Protein AF-A0A955MDD1-F1 (afdb_monomer)

Mean predicted aligned error: 4.69 Å

Nearest PDB structures (foldseek):
  1h0m-assembly2_D  TM=7.977E-01  e=1.683E-08  Agrobacterium tumefaciens
  2q0o-assembly1_B  TM=6.537E-01  e=1.432E-09  Sinorhizobium fredii NGR234
  1l3l-assembly2_A  TM=6.921E-01  e=9.797E-09  Agrobacterium tumefaciens
  1l3l-assembly2_C  TM=6.774E-01  e=1.492E-08  Agrobacterium tumefaciens
  3qp1-assembly1_A  TM=7.883E-01  e=6.982E-07  Chromobacterium violaceum

Sequence (164 aa):
MDTIRALDIFIEKVDKANDPTEVFELLRAEIERRGFSIYTYWLMVGPEDNNPTNSFWVTSYPKEWTEHYLKEDYGPHDMVVRRSAISAVPFLWSDLKKKYVLTPTQKLVFDDARDIGIRGGATVPIRGPGMAVATFSVASHEEDDEEFAQHFKRYRHELHMLAT

Foldseek 3Di:
DPLVVVLVVLVVQCVVDPDVVSNVVSLCVVCVVLPFQWKKKWWQDDQPDPDRPPIDMDTPQDPVLVVVCVVVVCQVLAPLNVCLVPDQAKDWVVVVVVVDDHDPSNVVNQVVCLVSQQQIKMWHWDDDHHRITMIMMTGGSDNPNPVVVVSCVVCVVVNNSSND

Structure (mmCIF, N/CA/C/O backbone):
data_AF-A0A955MDD1-F1
#
_entry.id   AF-A0A955MDD1-F1
#
loop_
_atom_site.group_PDB
_atom_site.id
_atom_site.type_symbol
_atom_site.label_atom_id
_atom_site.label_alt_id
_atom_site.label_comp_id
_atom_site.label_asym_id
_atom_site.label_entity_id
_atom_site.label_seq_id
_atom_site.pdbx_PDB_ins_code
_atom_site.Cartn_x
_atom_site.Cartn_y
_atom_site.Cartn_z
_atom_site.occupancy
_atom_site.B_iso_or_equiv
_atom_site.auth_seq_id
_atom_site.auth_comp_id
_atom_site.auth_asym_id
_atom_site.auth_atom_id
_atom_site.pdbx_PDB_model_num
ATOM 1 N N . MET A 1 1 ? -7.090 -1.038 -25.619 1.00 54.09 1 MET A N 1
ATOM 2 C CA . MET A 1 1 ? -5.731 -1.605 -25.737 1.00 54.09 1 MET A CA 1
ATOM 3 C C . MET A 1 1 ? -5.772 -2.943 -25.029 1.00 54.09 1 MET A C 1
ATOM 5 O O . MET A 1 1 ? -6.356 -2.986 -23.956 1.00 54.09 1 MET A O 1
ATOM 9 N N . ASP A 1 2 ? -5.285 -4.011 -25.651 1.00 81.75 2 ASP A N 1
ATOM 10 C CA . ASP A 1 2 ? -5.213 -5.332 -25.014 1.00 81.75 2 ASP A CA 1
ATOM 11 C C . ASP A 1 2 ? -4.353 -5.245 -23.737 1.00 81.75 2 ASP A C 1
ATOM 13 O O . ASP A 1 2 ? -3.283 -4.631 -23.773 1.00 81.75 2 ASP A O 1
ATOM 17 N N . THR A 1 3 ? -4.837 -5.785 -22.614 1.00 76.56 3 THR A N 1
ATOM 18 C CA . THR A 1 3 ? -4.155 -5.739 -21.308 1.00 76.56 3 THR A CA 1
ATOM 19 C C . THR A 1 3 ? -2.761 -6.357 -21.388 1.00 76.56 3 THR A C 1
ATOM 21 O O . THR A 1 3 ? -1.829 -5.809 -20.805 1.00 76.56 3 THR A O 1
ATOM 24 N N . ILE A 1 4 ? -2.601 -7.443 -22.151 1.00 81.56 4 ILE A N 1
ATOM 25 C CA . ILE A 1 4 ? -1.309 -8.127 -22.316 1.00 81.56 4 ILE A CA 1
ATOM 26 C C . ILE A 1 4 ? -0.309 -7.193 -22.998 1.00 81.56 4 ILE A C 1
ATOM 28 O O . ILE A 1 4 ? 0.768 -6.937 -22.475 1.00 81.56 4 ILE A O 1
ATOM 32 N N . ARG A 1 5 ? -0.725 -6.561 -24.099 1.00 86.06 5 ARG A N 1
ATOM 33 C CA . ARG A 1 5 ? 0.114 -5.599 -24.819 1.00 86.06 5 ARG A CA 1
ATOM 34 C C . ARG A 1 5 ? 0.516 -4.401 -23.955 1.00 86.06 5 ARG A C 1
ATOM 36 O O . ARG A 1 5 ? 1.605 -3.866 -24.125 1.00 86.06 5 ARG A O 1
ATOM 43 N N . ALA A 1 6 ? -0.370 -3.933 -23.076 1.00 84.62 6 ALA A N 1
ATOM 44 C CA . ALA A 1 6 ? -0.040 -2.841 -22.161 1.00 84.62 6 ALA A CA 1
ATOM 45 C C . ALA A 1 6 ? 1.034 -3.256 -21.141 1.00 84.62 6 ALA A C 1
ATOM 47 O O . ALA A 1 6 ? 1.901 -2.446 -20.821 1.00 84.62 6 ALA A O 1
ATOM 48 N N . LEU A 1 7 ? 0.997 -4.509 -20.676 1.00 85.00 7 LEU A N 1
ATOM 49 C CA . LEU A 1 7 ? 1.996 -5.062 -19.765 1.00 85.00 7 LEU A CA 1
ATOM 50 C C . LEU A 1 7 ? 3.354 -5.251 -20.455 1.00 85.00 7 LEU A C 1
ATOM 52 O O . LEU A 1 7 ? 4.361 -4.842 -19.892 1.00 85.00 7 LEU A O 1
ATOM 56 N N . ASP A 1 8 ? 3.381 -5.766 -21.686 1.00 89.06 8 ASP A N 1
ATOM 57 C CA . ASP A 1 8 ? 4.630 -5.917 -22.450 1.00 89.06 8 ASP A CA 1
ATOM 58 C C . ASP A 1 8 ? 5.335 -4.564 -22.631 1.00 89.06 8 ASP A C 1
ATOM 60 O O . ASP A 1 8 ? 6.529 -4.427 -22.382 1.00 89.06 8 ASP A O 1
ATOM 64 N N . ILE A 1 9 ? 4.569 -3.521 -22.977 1.00 90.50 9 ILE A N 1
ATOM 65 C CA . ILE A 1 9 ? 5.093 -2.154 -23.102 1.00 90.50 9 ILE A CA 1
ATOM 66 C C . ILE A 1 9 ? 5.618 -1.631 -21.760 1.00 90.50 9 ILE A C 1
ATOM 68 O O . ILE A 1 9 ? 6.597 -0.887 -21.738 1.00 90.50 9 ILE A O 1
ATOM 72 N N . PHE A 1 10 ? 4.954 -1.956 -20.648 1.00 90.69 10 PHE A N 1
ATOM 73 C CA . PHE A 1 10 ? 5.423 -1.573 -19.319 1.00 90.69 10 PHE A CA 1
ATOM 74 C C . PHE A 1 10 ? 6.762 -2.245 -18.995 1.00 90.69 10 PHE A C 1
ATOM 76 O O . PHE A 1 10 ? 7.707 -1.539 -18.648 1.00 90.69 10 PHE A O 1
ATOM 83 N N . ILE A 1 11 ? 6.874 -3.560 -19.199 1.00 90.50 11 ILE A N 1
ATOM 84 C CA . ILE A 1 11 ? 8.107 -4.326 -18.967 1.00 90.50 11 ILE A CA 1
ATOM 85 C C . ILE A 1 11 ? 9.251 -3.776 -19.826 1.00 90.50 11 ILE A C 1
ATOM 87 O O . ILE A 1 11 ? 10.307 -3.445 -19.299 1.00 90.50 11 ILE A O 1
ATOM 91 N N . GLU A 1 12 ? 9.017 -3.546 -21.123 1.00 93.19 12 GLU A N 1
ATOM 92 C CA . GLU A 1 12 ? 10.029 -2.964 -22.015 1.00 93.19 12 GLU A CA 1
ATOM 93 C C . GLU A 1 12 ? 10.528 -1.583 -21.562 1.00 93.19 12 GLU A C 1
ATOM 95 O O . GLU A 1 12 ? 11.655 -1.199 -21.883 1.00 93.19 12 GLU A O 1
ATOM 100 N N . LYS A 1 13 ? 9.682 -0.791 -20.891 1.00 93.75 13 LYS A N 1
ATOM 101 C CA . LYS A 1 13 ? 10.075 0.513 -20.343 1.00 93.75 13 LYS A CA 1
ATOM 102 C C . LYS A 1 13 ? 10.858 0.359 -19.044 1.00 93.75 13 LYS A C 1
ATOM 104 O O . LYS A 1 13 ? 11.828 1.087 -18.868 1.00 93.75 13 LYS A O 1
ATOM 109 N N . VAL A 1 14 ? 10.463 -0.576 -18.179 1.00 91.25 14 VAL A N 1
ATOM 110 C CA . VAL A 1 14 ? 11.196 -0.904 -16.948 1.00 91.25 14 VAL A CA 1
ATOM 111 C C . VAL A 1 14 ? 12.600 -1.416 -17.280 1.00 91.25 14 VAL A C 1
ATOM 113 O O . VAL A 1 14 ? 13.561 -0.932 -16.696 1.00 91.25 14 VAL A O 1
ATOM 116 N N . ASP A 1 15 ? 12.753 -2.282 -18.285 1.00 91.62 15 ASP A N 1
ATOM 117 C CA . ASP A 1 15 ? 14.062 -2.804 -18.723 1.00 91.62 15 ASP A CA 1
ATOM 118 C C . ASP A 1 15 ? 15.007 -1.722 -19.274 1.00 91.62 15 ASP A C 1
ATOM 120 O O . ASP A 1 15 ? 16.225 -1.899 -19.309 1.00 91.62 15 ASP A O 1
ATOM 124 N N . LYS A 1 16 ? 14.449 -0.603 -19.748 1.00 94.69 16 LYS A N 1
ATOM 125 C CA . LYS A 1 16 ? 15.201 0.545 -20.278 1.00 94.69 16 LYS A CA 1
ATOM 126 C C . LYS A 1 16 ? 15.429 1.640 -19.236 1.00 94.69 16 LYS A C 1
ATOM 128 O O . LYS A 1 16 ? 16.085 2.629 -19.565 1.00 94.69 16 LYS A O 1
ATOM 133 N N . ALA A 1 17 ? 14.867 1.493 -18.037 1.00 93.44 17 ALA A N 1
ATOM 134 C CA . ALA A 1 17 ? 15.016 2.465 -16.970 1.00 93.44 17 ALA A CA 1
ATOM 135 C C . ALA A 1 17 ? 16.461 2.467 -16.453 1.00 93.44 17 ALA A C 1
ATOM 137 O O . ALA A 1 17 ? 17.062 1.413 -16.245 1.00 93.44 17 ALA A O 1
ATOM 138 N N . ASN A 1 18 ? 17.024 3.654 -16.246 1.00 89.69 18 ASN A N 1
ATOM 139 C CA . ASN A 1 18 ? 18.422 3.808 -15.828 1.00 89.69 18 ASN A CA 1
ATOM 140 C C . ASN A 1 18 ? 18.576 3.897 -14.307 1.00 89.69 18 ASN A C 1
ATOM 142 O O . ASN A 1 18 ? 19.664 3.655 -13.781 1.00 89.69 18 ASN A O 1
ATOM 146 N N . ASP A 1 19 ? 17.497 4.241 -13.603 1.00 85.38 19 ASP A N 1
ATOM 147 C CA . ASP A 1 19 ? 17.473 4.337 -12.151 1.00 85.38 19 ASP A CA 1
ATOM 148 C C . ASP A 1 19 ? 16.086 3.986 -11.570 1.00 85.38 19 ASP A C 1
ATOM 150 O O . ASP A 1 19 ? 15.084 3.983 -12.294 1.00 85.38 19 ASP A O 1
ATOM 154 N N . PRO A 1 20 ? 16.000 3.674 -10.262 1.00 79.62 20 PRO A N 1
ATOM 155 C CA . PRO A 1 20 ? 14.749 3.256 -9.634 1.00 79.62 20 PRO A CA 1
ATOM 156 C C . PRO A 1 20 ? 13.605 4.272 -9.765 1.00 79.62 20 PRO A C 1
ATOM 158 O O . PRO A 1 20 ? 12.451 3.868 -9.873 1.00 79.62 20 PRO A O 1
ATOM 161 N N . THR A 1 21 ? 13.897 5.575 -9.801 1.00 83.88 21 THR A N 1
ATOM 162 C CA . THR A 1 21 ? 12.891 6.645 -9.925 1.00 83.88 21 THR A CA 1
ATOM 163 C C . THR A 1 21 ? 12.074 6.487 -11.201 1.00 83.88 21 THR A C 1
ATOM 165 O O . THR A 1 21 ? 10.851 6.607 -11.163 1.00 83.88 21 THR A O 1
ATOM 168 N N . GLU A 1 22 ? 12.720 6.154 -12.321 1.00 90.25 22 GLU A N 1
ATOM 169 C CA . GLU A 1 22 ? 12.032 5.944 -13.599 1.00 90.25 22 GLU A CA 1
ATOM 170 C C . GLU A 1 22 ? 11.072 4.746 -13.532 1.00 90.25 22 GLU A C 1
ATOM 172 O O . GLU A 1 22 ? 9.929 4.842 -13.982 1.00 90.25 22 GLU A O 1
ATOM 177 N N . VAL A 1 23 ? 11.491 3.642 -12.902 1.00 87.69 23 VAL A N 1
ATOM 178 C CA . VAL A 1 23 ? 10.630 2.469 -12.664 1.00 87.69 23 VAL A CA 1
ATOM 179 C C . VAL A 1 23 ? 9.408 2.857 -11.830 1.00 87.69 23 VAL A C 1
ATOM 181 O O . VAL A 1 23 ? 8.288 2.438 -12.131 1.00 87.69 23 VAL A O 1
ATOM 184 N N . PHE A 1 24 ? 9.594 3.693 -10.809 1.00 83.06 24 PHE A N 1
ATOM 185 C CA . PHE A 1 24 ? 8.495 4.128 -9.951 1.00 83.06 24 PHE A CA 1
ATOM 186 C C . PHE A 1 24 ? 7.512 5.056 -10.649 1.00 83.06 24 PHE A C 1
ATOM 188 O O . PHE A 1 24 ? 6.311 4.894 -10.450 1.00 83.06 24 PHE A O 1
ATOM 195 N N . GLU A 1 25 ? 7.974 5.970 -11.498 1.00 89.75 25 GLU A N 1
ATOM 196 C CA . GLU A 1 25 ? 7.077 6.818 -12.290 1.00 89.75 25 GLU A CA 1
ATOM 197 C C . GLU A 1 25 ? 6.254 5.994 -13.293 1.00 89.75 25 GLU A C 1
ATOM 199 O O . GLU A 1 25 ? 5.060 6.241 -13.488 1.00 89.75 25 GLU A O 1
ATOM 204 N N . LEU A 1 26 ? 6.847 4.947 -13.878 1.00 92.44 26 LEU A N 1
ATOM 205 C CA . LEU A 1 26 ? 6.120 3.999 -14.726 1.00 92.44 26 LEU A CA 1
ATOM 206 C C . LEU A 1 26 ? 5.061 3.223 -13.934 1.00 92.44 26 LEU A C 1
ATOM 208 O O . LEU A 1 26 ? 3.921 3.098 -14.388 1.00 92.44 26 LEU A O 1
ATOM 212 N N . LEU A 1 27 ? 5.425 2.717 -12.751 1.00 89.56 27 LEU A N 1
ATOM 213 C CA . LEU A 1 27 ? 4.509 1.989 -11.876 1.00 89.56 27 LEU A CA 1
ATOM 214 C C . LEU A 1 27 ? 3.358 2.898 -11.424 1.00 89.56 27 LEU A C 1
ATOM 216 O O . LEU A 1 27 ? 2.192 2.524 -11.546 1.00 89.56 27 LEU A O 1
ATOM 220 N N . ARG A 1 28 ? 3.672 4.122 -10.989 1.00 89.81 28 ARG A N 1
ATOM 221 C CA . ARG A 1 28 ? 2.707 5.169 -10.637 1.00 89.81 28 ARG A CA 1
ATOM 222 C C . ARG A 1 28 ? 1.689 5.392 -11.750 1.00 89.81 28 ARG A C 1
ATOM 224 O O . ARG A 1 28 ? 0.489 5.330 -11.489 1.00 89.81 28 ARG A O 1
ATOM 231 N N . ALA A 1 29 ? 2.150 5.611 -12.981 1.00 91.69 29 ALA A N 1
ATOM 232 C CA . ALA A 1 29 ? 1.264 5.862 -14.113 1.00 91.69 29 ALA A CA 1
ATOM 233 C C . ALA A 1 29 ? 0.294 4.692 -14.353 1.00 91.69 29 ALA A C 1
ATOM 235 O O . ALA A 1 29 ? -0.886 4.902 -14.638 1.00 91.69 29 ALA A O 1
ATOM 236 N N . GLU A 1 30 ? 0.759 3.450 -14.197 1.00 92.31 30 GLU A N 1
ATOM 237 C CA . GLU A 1 30 ? -0.086 2.264 -14.339 1.00 92.31 30 GLU A CA 1
ATOM 238 C C . GLU A 1 30 ? -1.102 2.111 -13.193 1.00 92.31 30 GLU A C 1
ATOM 240 O O . GLU A 1 30 ? -2.242 1.694 -13.432 1.00 92.31 30 GLU A O 1
ATOM 245 N N . ILE A 1 31 ? -0.729 2.469 -11.966 1.00 92.31 31 ILE A N 1
ATOM 246 C CA . ILE A 1 31 ? -1.623 2.443 -10.801 1.00 92.31 31 ILE A CA 1
ATOM 247 C C . ILE A 1 31 ? -2.724 3.501 -10.945 1.00 92.31 31 ILE A C 1
ATOM 249 O O . ILE A 1 31 ? -3.913 3.180 -10.845 1.00 92.31 31 ILE A O 1
ATOM 253 N N . GLU A 1 32 ? -2.343 4.737 -11.273 1.00 92.62 32 GLU A N 1
ATOM 254 C CA . GLU A 1 32 ? -3.272 5.855 -11.468 1.00 92.62 32 GLU A CA 1
ATOM 255 C C . GLU A 1 32 ? -4.219 5.594 -12.650 1.00 92.62 32 GLU A C 1
ATOM 257 O O . GLU A 1 32 ? -5.424 5.823 -12.544 1.00 92.62 32 GLU A O 1
ATOM 262 N N . ARG A 1 33 ? -3.726 4.998 -13.749 1.00 92.06 33 ARG A N 1
ATOM 263 C CA . ARG A 1 33 ? -4.554 4.582 -14.901 1.00 92.06 33 ARG A CA 1
ATOM 264 C C . ARG A 1 33 ? -5.643 3.574 -14.526 1.00 92.06 33 ARG A C 1
ATOM 266 O O . ARG A 1 33 ? -6.658 3.481 -15.217 1.00 92.06 33 ARG A O 1
ATOM 273 N N . ARG A 1 34 ? -5.442 2.806 -13.452 1.00 92.00 34 ARG A N 1
ATOM 274 C CA . ARG A 1 34 ? -6.427 1.856 -12.913 1.00 92.00 34 ARG A CA 1
ATOM 275 C C . ARG A 1 34 ? -7.353 2.485 -11.879 1.00 92.00 34 ARG A C 1
ATOM 277 O O . ARG A 1 34 ? -8.254 1.794 -11.420 1.00 92.00 34 ARG A O 1
ATOM 284 N N . GLY A 1 35 ? -7.193 3.770 -11.568 1.00 93.00 35 GLY A N 1
ATOM 285 C CA . GLY A 1 35 ? -8.069 4.526 -10.676 1.00 93.00 35 GLY A CA 1
ATOM 286 C C . GLY A 1 35 ? -7.662 4.489 -9.203 1.00 93.00 35 GLY A C 1
ATOM 287 O O . GLY A 1 35 ? -8.480 4.833 -8.360 1.00 93.00 35 GLY A O 1
ATOM 288 N N . PHE A 1 36 ? -6.434 4.080 -8.877 1.00 93.56 36 PHE A N 1
ATOM 289 C CA . PHE A 1 36 ? -5.923 4.147 -7.507 1.00 93.56 36 PHE A CA 1
ATOM 290 C C . PHE A 1 36 ? -5.042 5.388 -7.348 1.00 93.56 36 PHE A C 1
ATOM 292 O O . PHE A 1 36 ? -4.014 5.511 -8.008 1.00 93.56 36 PHE A O 1
ATOM 299 N N . SER A 1 37 ? -5.439 6.307 -6.471 1.00 91.44 37 SER A N 1
ATOM 300 C CA . SER A 1 37 ? -4.674 7.524 -6.155 1.00 91.44 37 SER A CA 1
ATOM 301 C C . SER A 1 37 ? -3.784 7.362 -4.920 1.00 91.44 37 SER A C 1
ATOM 303 O O . SER A 1 37 ? -2.776 8.057 -4.781 1.00 91.44 37 SER A O 1
ATOM 305 N N . ILE A 1 38 ? -4.120 6.415 -4.040 1.00 94.25 38 ILE A N 1
ATOM 306 C CA . ILE A 1 38 ? -3.361 6.125 -2.828 1.00 94.25 38 ILE A CA 1
ATOM 307 C C . ILE A 1 38 ? -2.685 4.764 -2.974 1.00 94.25 38 ILE A C 1
ATOM 309 O O . ILE A 1 38 ? -3.359 3.753 -3.179 1.00 94.25 38 ILE A O 1
ATOM 313 N N . TYR A 1 39 ? -1.362 4.727 -2.870 1.00 94.62 39 TYR A N 1
ATOM 314 C CA . TYR A 1 39 ? -0.587 3.506 -3.018 1.00 94.62 39 TYR A CA 1
ATOM 315 C C . TYR A 1 39 ? 0.761 3.589 -2.305 1.00 94.62 39 TYR A C 1
ATOM 317 O O . TYR A 1 39 ? 1.317 4.664 -2.100 1.00 94.62 39 TYR A O 1
ATOM 325 N N . THR A 1 40 ? 1.303 2.429 -1.953 1.00 94.50 40 THR A N 1
ATOM 326 C CA . THR A 1 40 ? 2.664 2.286 -1.436 1.00 94.50 40 THR A CA 1
ATOM 327 C C . THR A 1 40 ? 3.278 0.984 -1.926 1.00 94.50 40 THR A C 1
ATOM 329 O O . THR A 1 40 ? 2.631 -0.062 -1.922 1.00 94.50 40 THR A O 1
ATOM 332 N N . TYR A 1 41 ? 4.529 1.044 -2.352 1.00 92.31 41 TYR A N 1
ATOM 333 C CA . TYR A 1 41 ? 5.400 -0.095 -2.562 1.00 92.31 41 TYR A CA 1
ATOM 334 C C . TYR A 1 41 ? 6.467 -0.063 -1.475 1.00 92.31 41 TYR A C 1
ATOM 336 O O . TYR A 1 41 ? 7.187 0.924 -1.351 1.00 92.31 41 TYR A O 1
ATOM 344 N N . TRP A 1 42 ? 6.598 -1.134 -0.705 1.00 91.62 42 TRP A N 1
ATOM 345 C CA . TRP A 1 42 ? 7.601 -1.241 0.346 1.00 91.62 42 TRP A CA 1
ATOM 346 C C . TRP A 1 42 ? 8.379 -2.545 0.209 1.00 91.62 42 TRP A C 1
ATOM 348 O O . TRP A 1 42 ? 7.849 -3.621 0.487 1.00 91.62 42 TRP A O 1
ATOM 358 N N . LEU A 1 43 ? 9.644 -2.438 -0.199 1.00 89.12 43 LEU A N 1
ATOM 359 C CA . LEU A 1 43 ? 10.646 -3.491 -0.102 1.00 89.12 43 LEU A CA 1
ATOM 360 C C . LEU A 1 43 ? 11.140 -3.564 1.344 1.00 89.12 43 LEU A C 1
ATOM 362 O O . LEU A 1 43 ? 11.883 -2.698 1.797 1.00 89.12 43 LEU A O 1
ATOM 366 N N . MET A 1 44 ? 10.710 -4.593 2.066 1.00 85.88 44 MET A N 1
ATOM 367 C CA . MET A 1 44 ? 11.048 -4.786 3.479 1.00 85.88 44 MET A CA 1
ATOM 368 C C . MET A 1 44 ? 12.395 -5.490 3.640 1.00 85.88 44 MET A C 1
ATOM 370 O O . MET A 1 44 ? 13.170 -5.154 4.528 1.00 85.88 44 MET A O 1
ATOM 374 N N . VAL A 1 45 ? 12.654 -6.483 2.787 1.00 82.88 45 VAL A N 1
ATOM 375 C CA . VAL A 1 45 ? 13.885 -7.281 2.782 1.00 82.88 45 VAL A CA 1
ATOM 376 C C . VAL A 1 45 ? 14.353 -7.415 1.338 1.00 82.88 45 VAL A C 1
ATOM 378 O O . VAL A 1 45 ? 13.545 -7.757 0.474 1.00 82.88 45 VAL A O 1
ATOM 381 N N . GLY A 1 46 ? 15.630 -7.134 1.074 1.00 78.12 46 GLY A N 1
ATOM 382 C CA . GLY A 1 46 ? 16.253 -7.291 -0.243 1.00 78.12 46 GLY A CA 1
ATOM 383 C C . GLY A 1 46 ? 16.723 -8.728 -0.536 1.00 78.12 46 GLY A C 1
ATOM 384 O O . GLY A 1 46 ? 16.782 -9.560 0.369 1.00 78.12 46 GLY A O 1
ATOM 385 N N . PRO A 1 47 ? 17.074 -9.049 -1.795 1.00 70.62 47 PRO A N 1
ATOM 386 C CA . PRO A 1 47 ? 17.442 -10.408 -2.212 1.00 70.62 47 PRO A CA 1
ATOM 387 C C . PRO A 1 47 ? 18.758 -10.920 -1.606 1.00 70.62 47 PRO A C 1
ATOM 389 O O . PRO A 1 47 ? 18.880 -12.120 -1.363 1.00 70.62 47 PRO A O 1
ATOM 392 N N . GLU A 1 48 ? 19.716 -10.029 -1.340 1.00 71.69 48 GLU A N 1
ATOM 393 C CA . GLU A 1 48 ? 21.068 -10.371 -0.862 1.00 71.69 48 GLU A CA 1
ATOM 394 C C . GLU A 1 48 ? 21.289 -10.048 0.625 1.00 71.69 48 GLU A C 1
ATOM 396 O O . GLU A 1 48 ? 22.409 -10.146 1.129 1.00 71.69 48 GLU A O 1
ATOM 401 N N . ASP A 1 49 ? 20.242 -9.632 1.340 1.00 61.09 49 ASP A N 1
ATOM 402 C CA . ASP A 1 49 ? 20.445 -8.867 2.561 1.00 61.09 49 ASP A CA 1
ATOM 403 C C . ASP A 1 49 ? 20.417 -9.700 3.848 1.00 61.09 49 ASP A C 1
ATOM 405 O O . ASP A 1 49 ? 19.380 -10.226 4.250 1.00 61.09 49 ASP A O 1
ATOM 409 N N . ASN A 1 50 ? 21.559 -9.752 4.541 1.00 56.16 50 ASN A N 1
ATOM 410 C CA . ASN A 1 50 ? 21.643 -10.109 5.963 1.00 56.16 50 ASN A CA 1
ATOM 411 C C . ASN A 1 50 ? 21.470 -8.876 6.877 1.00 56.16 50 ASN A C 1
ATOM 413 O O . ASN A 1 50 ? 21.585 -9.009 8.098 1.00 56.16 50 ASN A O 1
ATOM 417 N N . ASN A 1 51 ? 21.231 -7.682 6.319 1.00 54.53 51 ASN A N 1
ATOM 418 C CA . ASN A 1 51 ? 21.099 -6.437 7.063 1.00 54.53 51 ASN A CA 1
ATOM 419 C C . ASN A 1 51 ? 19.701 -5.802 6.873 1.00 54.53 51 ASN A C 1
ATOM 421 O O . ASN A 1 51 ? 19.428 -5.197 5.844 1.00 54.53 51 ASN A O 1
ATOM 425 N N . PRO A 1 52 ? 18.802 -5.853 7.869 1.00 54.72 52 PRO A N 1
ATOM 426 C CA . PRO A 1 52 ? 17.431 -5.332 7.759 1.00 54.72 52 PRO A CA 1
ATOM 427 C C . PRO A 1 52 ? 17.309 -3.806 7.522 1.00 54.72 52 PRO A C 1
ATOM 429 O O . PRO A 1 52 ? 16.197 -3.286 7.481 1.00 54.72 52 PRO A O 1
ATOM 432 N N . THR A 1 53 ? 18.416 -3.069 7.360 1.00 55.09 53 THR A N 1
ATOM 433 C CA . THR A 1 53 ? 18.422 -1.618 7.119 1.00 55.09 53 THR A CA 1
ATOM 434 C C . THR A 1 53 ? 18.289 -1.191 5.651 1.00 55.09 53 THR A C 1
ATOM 436 O O . THR A 1 53 ? 18.080 -0.002 5.435 1.00 55.09 53 THR A O 1
ATOM 439 N N . ASN A 1 54 ? 18.353 -2.078 4.644 1.00 64.06 54 ASN 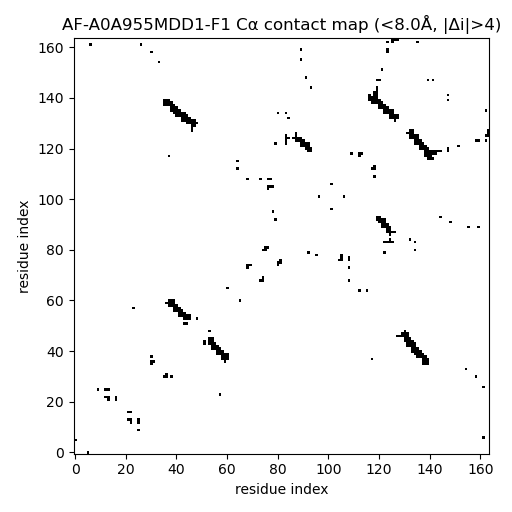A N 1
ATOM 440 C CA . ASN A 1 54 ? 18.101 -1.678 3.238 1.00 64.06 54 ASN A CA 1
ATOM 441 C C . ASN A 1 54 ? 16.620 -1.762 2.835 1.00 64.06 54 ASN A C 1
ATOM 443 O O . ASN A 1 54 ? 16.283 -2.012 1.675 1.00 64.06 54 ASN A O 1
ATOM 447 N N . SER A 1 55 ? 15.721 -1.553 3.794 1.00 79.56 55 SER A N 1
ATOM 448 C CA . SER A 1 55 ? 14.313 -1.331 3.493 1.00 79.56 55 SER A CA 1
ATOM 449 C C . SER A 1 55 ? 14.167 -0.087 2.611 1.00 79.56 55 SER A C 1
ATOM 451 O O . SER A 1 55 ? 14.737 0.964 2.901 1.00 79.56 55 SER A O 1
ATOM 453 N N . PHE A 1 56 ? 13.359 -0.190 1.564 1.00 84.12 56 PHE A N 1
ATOM 454 C CA . PHE A 1 56 ? 13.113 0.884 0.610 1.00 84.12 56 PHE A CA 1
ATOM 455 C C . PHE A 1 56 ? 11.615 0.989 0.319 1.00 84.12 56 PHE A C 1
ATOM 457 O O . PHE A 1 56 ? 10.952 -0.031 0.141 1.00 84.12 56 PHE A O 1
ATOM 464 N N . TRP A 1 57 ? 11.069 2.201 0.226 1.00 88.69 57 TRP A N 1
ATOM 465 C CA . TRP A 1 57 ? 9.664 2.397 -0.123 1.00 88.69 57 TRP A CA 1
ATOM 466 C C . TRP A 1 57 ? 9.445 3.553 -1.095 1.00 88.69 57 TRP A C 1
ATOM 468 O O . TRP A 1 57 ? 10.155 4.555 -1.079 1.00 88.69 57 TRP A O 1
ATOM 478 N N . VAL A 1 58 ? 8.389 3.423 -1.894 1.00 88.44 58 VAL A N 1
ATOM 479 C CA . VAL A 1 58 ? 7.778 4.497 -2.679 1.00 88.44 58 VAL A CA 1
ATOM 480 C C . VAL A 1 58 ? 6.321 4.570 -2.301 1.00 88.44 58 VAL A C 1
ATOM 482 O O . VAL A 1 58 ? 5.624 3.563 -2.318 1.00 88.44 58 VAL A O 1
ATOM 485 N N . THR A 1 59 ? 5.840 5.758 -1.967 1.00 92.50 59 THR A N 1
ATOM 486 C CA . THR A 1 59 ? 4.480 5.912 -1.471 1.00 92.50 59 THR A CA 1
ATOM 487 C C . THR A 1 59 ? 3.875 7.229 -1.911 1.00 92.50 59 THR A C 1
ATOM 489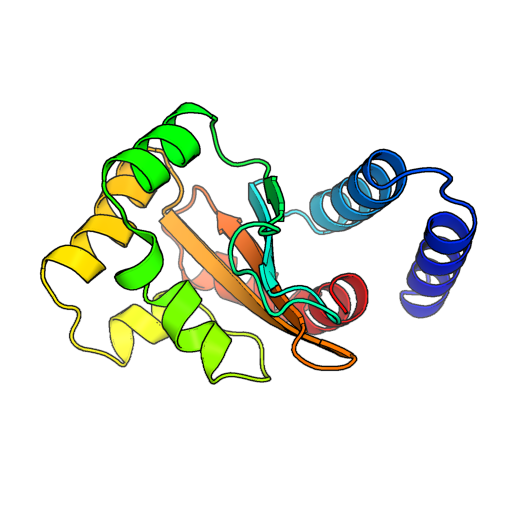 O O . THR A 1 59 ? 4.563 8.246 -1.956 1.00 92.50 59 THR A O 1
ATOM 492 N N . SER A 1 60 ? 2.581 7.203 -2.226 1.00 93.19 60 SER A N 1
ATOM 493 C CA . SER A 1 60 ? 1.766 8.408 -2.362 1.00 93.19 60 SER A CA 1
ATOM 494 C C . SER A 1 60 ? 1.126 8.829 -1.036 1.00 93.19 60 SER A C 1
ATOM 496 O O . SER A 1 60 ? 0.390 9.814 -0.994 1.00 93.19 60 SER A O 1
ATOM 498 N N . TYR A 1 61 ? 1.402 8.108 0.058 1.00 93.69 61 TYR A N 1
ATOM 499 C CA . TYR A 1 61 ? 0.949 8.503 1.385 1.00 93.69 61 TYR A CA 1
ATOM 500 C C . TYR A 1 61 ? 1.513 9.877 1.776 1.00 93.69 61 TYR A C 1
ATOM 502 O O . TYR A 1 61 ? 2.674 10.167 1.468 1.00 93.69 61 TYR A O 1
ATOM 510 N N . PRO A 1 62 ? 0.731 10.704 2.497 1.00 91.56 62 PRO A N 1
ATOM 511 C CA . PRO A 1 62 ? 1.218 11.969 3.028 1.00 91.56 62 PRO A CA 1
ATOM 512 C C . PRO A 1 62 ? 2.492 11.767 3.847 1.00 91.56 62 PRO A C 1
ATOM 514 O O . PRO A 1 62 ? 2.626 10.786 4.587 1.00 91.56 62 PRO A O 1
ATOM 517 N N . LYS A 1 63 ? 3.428 12.709 3.737 1.00 92.81 63 LYS A N 1
ATOM 518 C CA . LYS A 1 63 ? 4.710 12.628 4.441 1.00 92.81 63 LYS A CA 1
ATOM 519 C C . LYS A 1 63 ? 4.495 12.522 5.954 1.00 92.81 63 LYS A C 1
ATOM 521 O O . LYS A 1 63 ? 5.130 11.700 6.608 1.00 92.81 63 LYS A O 1
ATOM 526 N N . GLU A 1 64 ? 3.536 13.274 6.475 1.00 93.38 64 GLU A N 1
ATOM 527 C CA . GLU A 1 64 ? 3.132 13.293 7.878 1.00 93.38 64 GLU A CA 1
ATOM 528 C C . GLU A 1 64 ? 2.708 11.901 8.363 1.00 93.38 64 GLU A C 1
ATOM 530 O O . GLU A 1 64 ? 3.065 11.500 9.468 1.00 93.38 64 GLU A O 1
ATOM 535 N N . TRP A 1 65 ? 2.011 11.129 7.519 1.00 94.69 65 TRP A N 1
ATOM 536 C CA . TRP A 1 65 ? 1.650 9.749 7.841 1.00 94.69 65 TRP A CA 1
ATOM 537 C C . TRP A 1 65 ? 2.884 8.854 7.931 1.00 94.69 65 TRP A C 1
ATOM 539 O O . TRP A 1 65 ? 3.023 8.093 8.883 1.00 94.69 65 TRP A O 1
ATOM 549 N N . THR A 1 66 ? 3.807 8.956 6.971 1.00 93.88 66 THR A N 1
ATOM 550 C CA . THR A 1 66 ? 5.030 8.138 6.991 1.00 93.88 66 THR A CA 1
ATOM 551 C C . THR A 1 66 ? 5.929 8.460 8.186 1.00 93.88 66 THR A C 1
ATOM 553 O O . THR A 1 66 ? 6.476 7.550 8.803 1.00 93.88 66 THR A O 1
ATOM 556 N N . GLU A 1 67 ? 6.042 9.736 8.560 1.00 94.75 67 GLU A N 1
ATOM 557 C CA . GLU A 1 67 ? 6.814 10.172 9.727 1.00 94.75 67 GLU A CA 1
ATOM 558 C C . GLU A 1 67 ? 6.169 9.700 11.032 1.00 94.75 67 GLU A C 1
ATOM 560 O O . GLU A 1 67 ? 6.871 9.200 11.911 1.00 94.75 67 GLU A O 1
ATOM 565 N N . HIS A 1 68 ? 4.841 9.800 11.141 1.00 96.06 68 HIS A N 1
ATOM 566 C CA . HIS A 1 68 ? 4.083 9.280 12.279 1.00 96.06 68 HIS A CA 1
ATOM 567 C C . HIS A 1 68 ? 4.232 7.762 12.417 1.00 96.06 68 HIS A C 1
ATOM 569 O O . HIS A 1 68 ? 4.600 7.274 13.481 1.00 96.06 68 HIS A O 1
ATOM 575 N N . TYR A 1 69 ? 4.051 7.024 11.320 1.00 95.38 69 TYR A N 1
ATOM 576 C CA . TYR A 1 69 ? 4.178 5.567 11.285 1.00 95.38 69 TYR A CA 1
ATOM 577 C C . TYR A 1 69 ? 5.554 5.087 11.773 1.00 95.38 69 TYR A C 1
ATOM 579 O O . TYR A 1 69 ? 5.650 4.111 12.521 1.00 95.38 69 TYR A O 1
ATOM 587 N N . LEU A 1 70 ? 6.626 5.775 11.359 1.00 93.81 70 LEU A N 1
ATOM 588 C CA . LEU A 1 70 ? 7.990 5.479 11.803 1.00 93.81 70 LEU A CA 1
ATOM 589 C C . LEU A 1 70 ? 8.217 5.876 13.266 1.00 93.81 70 LEU A C 1
ATOM 591 O O . LEU A 1 70 ? 8.841 5.125 14.011 1.00 93.81 70 LEU A O 1
ATOM 595 N N . LYS A 1 71 ? 7.719 7.044 13.683 1.00 96.50 71 LYS A N 1
ATOM 596 C CA . LYS A 1 71 ? 7.883 7.560 15.048 1.00 96.50 71 LYS A CA 1
ATOM 597 C C . LYS A 1 71 ? 7.209 6.668 16.092 1.00 96.50 71 LYS A C 1
ATOM 599 O O . LYS A 1 71 ? 7.780 6.463 17.159 1.00 96.50 71 LYS A O 1
ATOM 604 N N . GLU A 1 72 ? 6.023 6.153 15.787 1.00 96.19 72 GLU A N 1
ATOM 605 C CA . GLU A 1 72 ? 5.250 5.287 16.684 1.00 96.19 72 GLU A CA 1
ATOM 606 C C . GLU A 1 72 ? 5.643 3.799 16.587 1.00 96.19 72 GLU A C 1
ATOM 608 O O . GLU A 1 72 ? 5.019 2.953 17.226 1.00 96.19 72 GLU A O 1
ATOM 613 N N . ASP A 1 73 ? 6.674 3.468 15.797 1.00 94.25 73 ASP A N 1
ATOM 614 C CA . ASP A 1 73 ? 7.164 2.101 15.568 1.00 94.2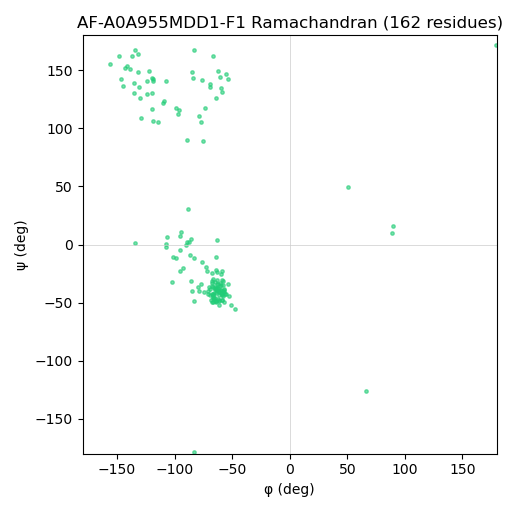5 73 ASP A CA 1
ATOM 615 C C . ASP A 1 73 ? 6.041 1.121 15.165 1.00 94.25 73 ASP A C 1
ATOM 617 O O . ASP A 1 73 ? 5.868 0.034 15.721 1.00 94.25 73 ASP A O 1
ATOM 621 N N . TYR A 1 74 ? 5.221 1.511 14.181 1.00 95.56 74 TYR A N 1
ATOM 622 C CA . TYR A 1 74 ? 4.070 0.704 13.760 1.00 95.56 74 TYR A CA 1
ATOM 623 C C . TYR A 1 74 ? 4.435 -0.558 12.980 1.00 95.56 74 TYR A C 1
ATOM 625 O O . TYR A 1 74 ? 3.636 -1.493 12.956 1.00 95.56 74 TYR A O 1
ATOM 633 N N . GLY A 1 75 ? 5.636 -0.649 12.402 1.00 92.56 75 GLY A N 1
ATOM 634 C CA . GLY A 1 75 ? 6.071 -1.783 11.573 1.00 92.56 75 GLY A CA 1
ATOM 635 C C . GLY A 1 75 ? 5.788 -3.170 12.179 1.00 92.56 75 GLY A C 1
ATOM 636 O O . GLY A 1 75 ? 5.093 -3.973 11.551 1.00 92.56 75 GLY A O 1
ATOM 637 N N . PRO A 1 76 ? 6.259 -3.473 13.405 1.00 91.94 76 PRO A N 1
ATOM 638 C CA . PRO A 1 76 ? 6.000 -4.752 14.078 1.00 91.94 76 PRO A CA 1
ATOM 639 C C . PRO A 1 76 ? 4.522 -5.010 14.416 1.00 91.94 76 PRO A C 1
ATOM 641 O O . PRO A 1 76 ? 4.113 -6.161 14.625 1.00 91.94 76 PRO A O 1
ATOM 644 N N . HIS A 1 77 ? 3.721 -3.947 14.491 1.00 95.31 77 HIS A N 1
ATOM 645 C CA . HIS A 1 77 ? 2.318 -3.975 14.886 1.00 95.31 77 HIS A CA 1
ATOM 646 C C . HIS A 1 77 ? 1.350 -3.893 13.703 1.00 95.31 77 HIS A C 1
ATOM 648 O O . HIS A 1 77 ? 0.170 -4.179 13.887 1.00 95.31 77 HIS A O 1
ATOM 654 N N . ASP A 1 78 ? 1.812 -3.591 12.494 1.00 95.31 78 ASP A N 1
ATOM 655 C CA . ASP A 1 78 ? 0.948 -3.510 11.325 1.00 95.31 78 ASP A CA 1
ATOM 656 C C . ASP A 1 78 ? 0.505 -4.907 10.860 1.00 95.31 78 ASP A C 1
ATOM 658 O O . ASP A 1 78 ? 1.286 -5.769 10.439 1.00 95.31 78 ASP A O 1
ATOM 662 N N . MET A 1 79 ? -0.805 -5.147 10.915 1.00 95.44 79 MET A N 1
ATOM 663 C CA . MET A 1 79 ? -1.394 -6.405 10.469 1.00 95.44 79 MET A CA 1
ATOM 664 C C . MET A 1 79 ? -1.298 -6.628 8.962 1.00 95.44 79 MET A C 1
ATOM 666 O O . MET A 1 79 ? -1.307 -7.785 8.535 1.00 95.44 79 MET A O 1
ATOM 670 N N . VAL A 1 80 ? -1.178 -5.569 8.163 1.00 95.44 80 VAL A N 1
ATOM 671 C CA . VAL A 1 80 ? -0.921 -5.654 6.724 1.00 95.44 80 VAL A CA 1
ATOM 672 C C . VAL A 1 80 ? 0.467 -6.240 6.479 1.00 95.44 80 VAL A C 1
ATOM 674 O O . VAL A 1 80 ? 0.600 -7.198 5.710 1.00 95.44 80 VAL A O 1
ATOM 677 N N . VAL A 1 81 ? 1.483 -5.757 7.199 1.00 93.69 81 VAL A N 1
ATOM 678 C CA . VAL A 1 81 ? 2.856 -6.288 7.155 1.00 93.69 81 VAL A CA 1
ATOM 679 C C . VAL A 1 81 ? 2.883 -7.744 7.602 1.00 93.69 81 VAL A C 1
ATOM 681 O O . VAL A 1 81 ? 3.342 -8.623 6.867 1.00 93.69 81 VAL A O 1
ATOM 684 N N . ARG A 1 82 ? 2.309 -8.038 8.776 1.00 93.19 82 ARG A N 1
ATOM 685 C CA . ARG A 1 82 ? 2.287 -9.403 9.326 1.00 93.19 82 ARG A CA 1
AT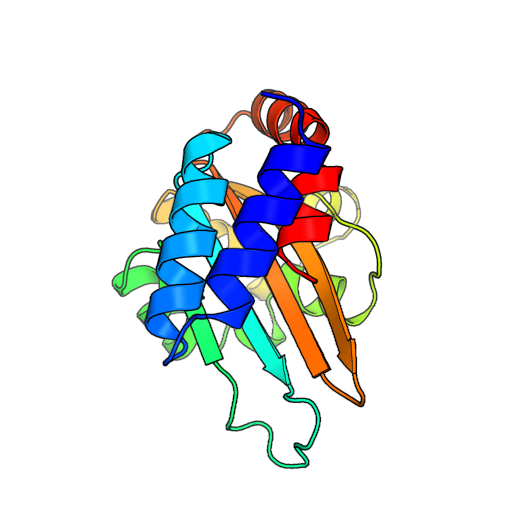OM 686 C C . ARG A 1 82 ? 1.551 -10.376 8.414 1.00 93.19 82 ARG A C 1
ATOM 688 O O . ARG A 1 82 ? 1.989 -11.514 8.253 1.00 93.19 82 ARG A O 1
ATOM 695 N N . ARG A 1 83 ? 0.444 -9.954 7.791 1.00 94.25 83 ARG A N 1
ATOM 696 C CA . ARG A 1 83 ? -0.270 -10.790 6.821 1.00 94.25 83 ARG A CA 1
ATOM 697 C C . ARG A 1 83 ? 0.566 -11.020 5.567 1.00 94.25 83 ARG A C 1
ATOM 699 O O . ARG A 1 83 ? 0.610 -12.154 5.088 1.00 94.25 83 ARG A O 1
ATOM 706 N N . SER A 1 84 ? 1.213 -9.984 5.045 1.00 92.56 84 SER A N 1
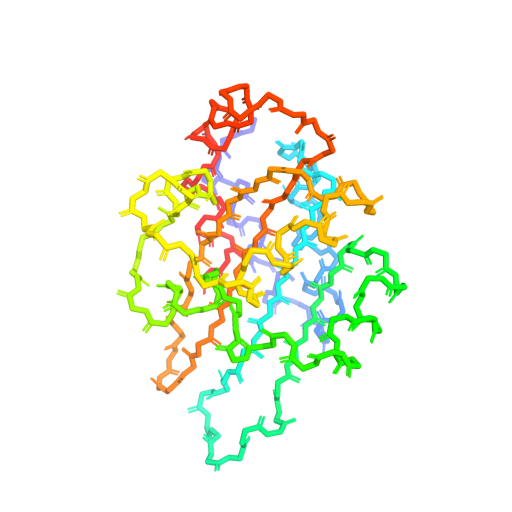ATOM 707 C CA . SER A 1 84 ? 2.043 -10.077 3.839 1.00 92.56 84 SER A CA 1
ATOM 708 C C . SER A 1 84 ? 3.235 -11.012 4.034 1.00 92.56 84 SER A C 1
ATOM 710 O O . SER A 1 84 ? 3.566 -11.789 3.141 1.00 92.56 84 SER A O 1
ATOM 712 N N . ALA A 1 85 ? 3.788 -11.063 5.248 1.00 87.94 85 ALA A N 1
ATOM 713 C CA . ALA A 1 85 ? 4.848 -11.996 5.618 1.00 87.94 85 ALA A CA 1
ATOM 714 C C . ALA A 1 85 ? 4.444 -13.485 5.570 1.00 8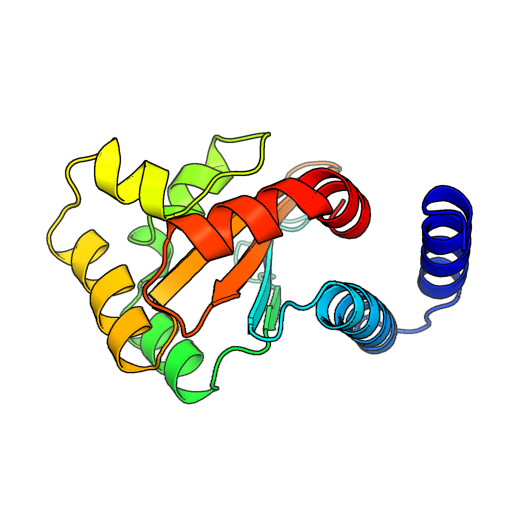7.94 85 ALA A C 1
ATOM 716 O O . ALA A 1 85 ? 5.323 -14.344 5.641 1.00 87.94 85 ALA A O 1
ATOM 717 N N . ILE A 1 86 ? 3.158 -13.825 5.418 1.00 88.69 86 ILE A N 1
ATOM 718 C CA . ILE A 1 86 ? 2.675 -15.220 5.349 1.00 88.69 86 ILE A CA 1
ATOM 719 C C . ILE A 1 86 ? 1.660 -15.478 4.223 1.00 88.69 86 ILE A C 1
ATOM 721 O O . ILE A 1 86 ? 1.128 -16.582 4.113 1.00 88.69 86 ILE A O 1
ATOM 725 N N . SER A 1 87 ? 1.337 -14.473 3.410 1.00 90.12 87 SER A N 1
ATOM 726 C CA . SER A 1 87 ? 0.394 -14.594 2.295 1.00 90.12 87 SER A CA 1
ATOM 727 C C . SER A 1 87 ? 1.151 -14.566 0.971 1.00 90.12 87 SER A C 1
ATOM 729 O O . SER A 1 87 ? 2.093 -13.798 0.819 1.00 90.12 87 SER A O 1
ATOM 731 N N . ALA A 1 88 ? 0.723 -15.389 0.015 1.00 86.31 88 ALA A N 1
ATOM 732 C CA . ALA A 1 88 ? 1.170 -15.332 -1.383 1.00 86.31 88 ALA A CA 1
ATOM 733 C C . ALA A 1 88 ? 0.079 -14.772 -2.313 1.00 86.31 88 ALA A C 1
ATOM 735 O O . ALA A 1 88 ? 0.258 -14.694 -3.523 1.00 86.31 88 ALA A O 1
ATOM 736 N N . VAL A 1 89 ? -1.082 -14.417 -1.753 1.00 90.25 89 VAL A N 1
ATOM 737 C CA . VAL A 1 89 ? -2.232 -13.910 -2.506 1.00 90.25 89 VAL A CA 1
ATOM 738 C C . VAL A 1 89 ? -2.638 -12.526 -2.007 1.00 90.25 89 VAL A C 1
ATOM 740 O O . VAL A 1 89 ? -2.484 -12.255 -0.805 1.00 90.25 89 VAL A O 1
ATOM 743 N N . PRO A 1 90 ? -3.184 -11.670 -2.891 1.00 94.81 90 PRO A N 1
ATOM 744 C CA . PRO A 1 90 ? -3.693 -10.371 -2.486 1.00 94.81 90 PRO A CA 1
ATOM 745 C C . PRO A 1 90 ? -4.851 -10.482 -1.491 1.00 94.81 90 PRO A C 1
ATOM 747 O O . PRO A 1 90 ? -5.634 -11.435 -1.545 1.00 94.81 90 PRO A O 1
ATOM 750 N N . PHE A 1 91 ? -4.982 -9.501 -0.600 1.00 95.12 91 PHE A N 1
ATOM 751 C CA . PHE A 1 91 ? -6.033 -9.470 0.418 1.00 95.12 91 PHE A CA 1
ATOM 752 C C . PHE A 1 91 ?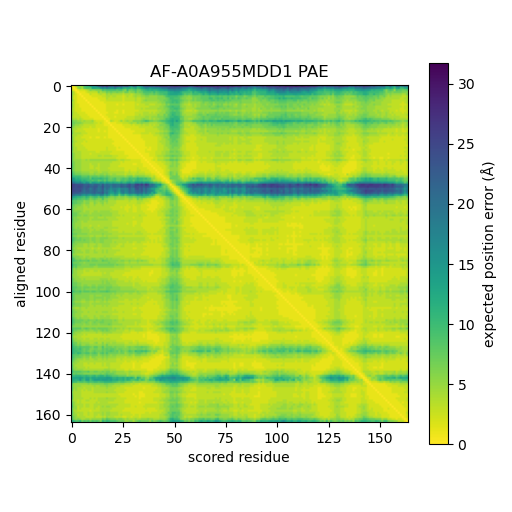 -6.550 -8.052 0.667 1.00 95.12 91 PHE A C 1
ATOM 754 O O . PHE A 1 91 ? -5.814 -7.078 0.520 1.00 95.12 91 PHE A O 1
ATOM 761 N N . LEU A 1 92 ? -7.815 -7.951 1.080 1.00 96.12 92 LEU A N 1
ATOM 762 C CA . LEU A 1 92 ? -8.417 -6.701 1.538 1.00 96.12 92 LEU A CA 1
ATOM 763 C C . LEU A 1 92 ? -8.090 -6.481 3.017 1.00 96.12 92 LEU A C 1
ATOM 765 O O . LEU A 1 92 ? -8.103 -7.419 3.817 1.00 96.12 92 LEU A O 1
ATOM 769 N N . TRP A 1 93 ? -7.855 -5.235 3.418 1.00 95.69 93 TRP A N 1
ATOM 770 C CA . TRP A 1 93 ? -7.654 -4.894 4.830 1.00 95.69 93 TRP A CA 1
ATOM 771 C C . TRP A 1 93 ? -8.932 -5.104 5.653 1.00 95.69 93 TRP A C 1
ATOM 773 O O . TRP A 1 93 ? -8.874 -5.458 6.831 1.00 95.69 93 TRP A O 1
ATOM 783 N N . SER A 1 94 ? -10.102 -4.956 5.024 1.00 94.00 94 SER A N 1
ATOM 784 C CA . SER A 1 94 ? -11.403 -5.256 5.631 1.00 94.00 94 SER A CA 1
ATOM 785 C C . SER A 1 94 ? -11.550 -6.728 6.023 1.00 94.00 94 SER A C 1
ATOM 787 O O . SER A 1 94 ? -12.115 -7.020 7.078 1.00 94.00 94 SER A O 1
ATOM 789 N N . ASP A 1 95 ? -10.957 -7.653 5.263 1.00 94.12 95 ASP A N 1
ATOM 790 C CA . ASP A 1 95 ? -10.938 -9.076 5.614 1.00 94.12 95 ASP A CA 1
ATOM 791 C C . ASP A 1 95 ? -10.091 -9.339 6.865 1.00 94.12 95 ASP A C 1
ATOM 793 O O . ASP A 1 95 ? -10.437 -10.205 7.669 1.00 94.12 95 ASP A O 1
ATOM 797 N N . LEU A 1 96 ? -9.012 -8.573 7.081 1.00 93.62 96 LEU A N 1
ATOM 798 C CA . LEU A 1 96 ? -8.203 -8.679 8.299 1.00 93.62 96 LEU A CA 1
ATOM 799 C C . LEU A 1 96 ? -9.000 -8.262 9.533 1.00 93.62 96 LEU A C 1
ATOM 801 O O . LEU A 1 96 ? -9.050 -9.017 10.504 1.00 93.62 96 LEU A O 1
ATOM 805 N N . LYS A 1 97 ? -9.668 -7.103 9.460 1.00 90.44 97 LYS A N 1
ATOM 806 C CA . LYS A 1 97 ? -10.512 -6.562 10.539 1.00 90.44 97 LYS A CA 1
ATOM 807 C C . LYS A 1 97 ? -11.673 -7.502 10.897 1.00 90.44 97 LYS A C 1
ATOM 809 O O . LYS A 1 97 ? -12.068 -7.568 12.054 1.00 90.44 97 LYS A O 1
ATOM 814 N N . LYS A 1 98 ? -12.218 -8.235 9.917 1.00 92.56 98 LYS A N 1
ATOM 815 C CA . LYS A 1 98 ? -13.306 -9.211 10.123 1.00 92.56 98 LYS A CA 1
ATOM 816 C C . LYS A 1 98 ? -12.815 -10.550 10.673 1.00 92.56 98 LYS A C 1
ATOM 818 O O . LYS A 1 98 ? -13.519 -11.193 11.443 1.00 92.56 98 LYS A O 1
ATOM 823 N N . LYS A 1 99 ? -11.637 -11.003 10.238 1.00 93.88 99 LYS A N 1
ATOM 824 C CA . LYS A 1 99 ? -11.120 -12.339 10.558 1.00 93.88 99 LYS A CA 1
ATOM 825 C C . LYS A 1 99 ? -10.375 -12.400 11.888 1.00 93.88 99 LYS A C 1
ATOM 827 O O . LYS A 1 99 ? -10.361 -13.456 12.517 1.00 93.88 99 LYS A O 1
ATOM 832 N N . TYR A 1 100 ? -9.719 -11.314 12.287 1.00 93.50 100 TYR A N 1
ATOM 833 C CA . TYR A 1 100 ? -8.830 -11.291 13.444 1.00 93.50 100 TYR A CA 1
ATOM 834 C C . TYR A 1 100 ? -9.318 -10.310 14.505 1.00 93.50 100 TYR A C 1
ATOM 836 O O . TYR A 1 100 ? -9.739 -9.199 14.197 1.00 93.50 100 TYR A O 1
ATOM 844 N N . VAL A 1 101 ? -9.189 -10.706 15.772 1.00 95.12 101 VAL A N 1
ATOM 845 C CA . VAL A 1 101 ? -9.311 -9.778 16.899 1.00 95.12 101 VAL A CA 1
ATOM 846 C C . VAL A 1 101 ? -7.993 -9.017 17.008 1.00 95.12 101 VAL A C 1
ATOM 848 O O . VAL A 1 101 ? -6.960 -9.609 17.321 1.00 95.12 101 VAL A O 1
ATOM 851 N N . LEU A 1 102 ? -8.029 -7.722 16.698 1.00 94.62 102 LEU A N 1
ATOM 852 C CA . LEU A 1 102 ? -6.853 -6.858 16.727 1.00 94.62 102 LEU A CA 1
ATOM 853 C C . LEU A 1 102 ? -6.480 -6.489 18.166 1.00 94.62 102 LEU A C 1
ATOM 855 O O . LEU A 1 102 ? -7.352 -6.222 18.994 1.00 94.62 102 LEU A O 1
ATOM 859 N N . THR A 1 103 ? -5.181 -6.434 18.460 1.00 96.56 103 THR A N 1
ATOM 860 C CA . THR A 1 103 ? -4.696 -5.820 19.703 1.00 96.56 103 THR A CA 1
ATOM 861 C C . THR A 1 103 ? -4.962 -4.308 19.693 1.00 96.56 103 THR A C 1
ATOM 863 O O . THR A 1 103 ? -5.149 -3.732 18.618 1.00 96.56 103 THR A O 1
ATOM 866 N N . PRO A 1 104 ? -4.937 -3.624 20.854 1.00 96.69 104 PRO A N 1
ATOM 867 C CA . PRO A 1 104 ? -5.093 -2.170 20.896 1.00 96.69 104 PRO A CA 1
ATOM 868 C C . PRO A 1 104 ? -4.112 -1.436 19.971 1.00 96.69 104 PRO A C 1
ATOM 870 O O . PRO A 1 104 ? -4.537 -0.592 19.193 1.00 96.69 104 PRO A O 1
ATOM 873 N N . THR A 1 105 ? -2.833 -1.826 19.965 1.00 95.50 105 THR A N 1
ATOM 874 C CA . THR A 1 105 ? -1.820 -1.232 19.078 1.00 95.50 105 THR A CA 1
ATOM 875 C C . THR A 1 105 ? -2.096 -1.517 17.603 1.00 95.50 105 THR A C 1
ATOM 877 O O . THR A 1 105 ? -2.004 -0.613 16.787 1.00 95.50 105 THR A O 1
ATOM 880 N N . GLN A 1 106 ? -2.504 -2.740 17.244 1.00 96.19 106 GLN A N 1
ATOM 881 C CA . GLN A 1 106 ? -2.880 -3.071 15.860 1.00 96.19 106 GLN A CA 1
ATOM 882 C C . GLN A 1 106 ? -4.082 -2.256 15.381 1.00 96.19 106 GLN A C 1
ATOM 884 O O . GLN A 1 106 ? -4.149 -1.880 14.215 1.00 96.19 106 GLN A O 1
ATOM 889 N N . LYS A 1 107 ? -5.044 -2.004 16.273 1.00 95.94 107 LYS A N 1
ATOM 890 C CA . LYS A 1 107 ? -6.203 -1.163 15.980 1.00 95.94 107 LYS A CA 1
ATOM 891 C C . LYS A 1 107 ? -5.782 0.295 15.765 1.00 95.94 107 LYS A C 1
ATOM 893 O O . LYS A 1 107 ? -6.244 0.886 14.797 1.00 95.94 107 LYS A O 1
ATOM 898 N N . LEU A 1 108 ? -4.870 0.816 16.592 1.00 96.75 108 LEU A N 1
ATOM 899 C CA . LEU A 1 108 ? -4.332 2.174 16.446 1.00 96.75 108 LEU A CA 1
ATOM 900 C C . LEU A 1 108 ? -3.698 2.407 15.070 1.00 96.75 108 LEU A C 1
ATOM 902 O O . LEU A 1 108 ? -3.983 3.425 14.461 1.00 96.75 108 LEU A O 1
ATOM 906 N N . VAL A 1 109 ? -2.955 1.441 14.513 1.00 96.62 109 VAL A N 1
ATOM 907 C CA . VAL A 1 109 ? -2.394 1.585 13.152 1.00 96.62 109 VAL A CA 1
ATOM 908 C C . VAL A 1 109 ? -3.486 1.891 12.112 1.00 96.62 109 VAL A C 1
ATOM 910 O O . VAL A 1 109 ? -3.302 2.750 11.255 1.00 96.62 109 VAL A O 1
ATOM 913 N N . PHE A 1 110 ? -4.639 1.215 12.182 1.00 95.00 110 PHE A N 1
ATOM 914 C CA . PHE A 1 110 ? -5.760 1.469 11.267 1.00 95.00 110 PHE A CA 1
ATOM 915 C C . PHE A 1 110 ? -6.548 2.739 11.606 1.00 95.00 110 PHE A C 1
ATOM 917 O O . PHE A 1 110 ? 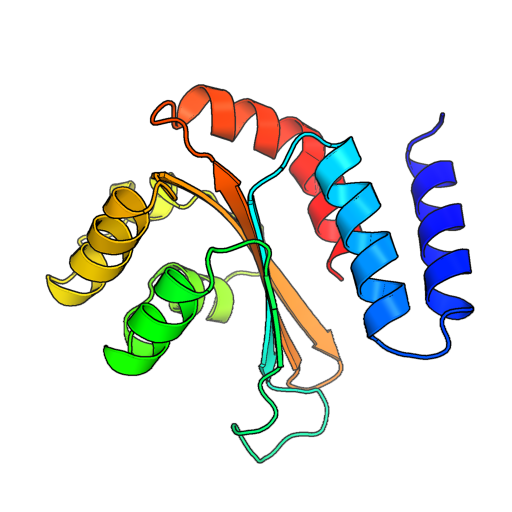-7.082 3.372 10.695 1.00 95.00 110 PHE A O 1
ATOM 924 N N . ASP A 1 111 ? -6.677 3.074 12.890 1.00 95.50 111 ASP A N 1
ATOM 925 C CA . ASP A 1 111 ? -7.394 4.269 13.341 1.00 95.50 111 ASP A CA 1
ATOM 926 C C . ASP A 1 111 ? -6.625 5.540 12.938 1.00 95.50 111 ASP A C 1
ATOM 928 O O . ASP A 1 111 ? -7.190 6.418 12.292 1.00 95.50 111 ASP A O 1
ATOM 932 N N . ASP A 1 112 ? -5.318 5.591 13.187 1.00 96.44 112 ASP A N 1
ATOM 933 C CA . ASP A 1 112 ? -4.482 6.742 12.842 1.00 96.44 112 ASP A CA 1
ATOM 934 C C . ASP A 1 112 ? -4.357 6.908 11.316 1.00 96.44 112 ASP A C 1
ATOM 936 O O . ASP A 1 112 ? -4.388 8.025 10.797 1.00 96.44 112 ASP A O 1
ATOM 940 N N . ALA A 1 113 ? -4.298 5.799 10.563 1.00 93.94 113 ALA A N 1
ATOM 941 C CA . ALA A 1 113 ? -4.357 5.838 9.099 1.00 93.94 113 ALA A CA 1
ATOM 942 C C . ALA A 1 113 ? -5.684 6.443 8.607 1.00 93.94 113 ALA A C 1
ATOM 944 O O . ALA A 1 113 ? -5.710 7.239 7.663 1.00 93.94 113 ALA A O 1
ATOM 945 N N . ARG A 1 114 ? -6.801 6.098 9.262 1.00 93.31 114 ARG A N 1
ATOM 946 C CA . ARG A 1 114 ? -8.136 6.612 8.930 1.00 93.31 114 ARG A CA 1
ATOM 947 C C . ARG A 1 114 ? -8.239 8.116 9.161 1.00 93.31 114 ARG A C 1
ATOM 949 O O . ARG A 1 114 ? -8.873 8.785 8.339 1.00 93.31 114 ARG A O 1
ATOM 956 N N . ASP A 1 115 ? -7.619 8.637 10.216 1.00 92.75 115 ASP A N 1
ATOM 957 C CA . ASP A 1 115 ? -7.641 10.066 10.553 1.00 92.75 115 ASP A CA 1
ATOM 958 C C . ASP A 1 115 ? -6.975 10.934 9.477 1.00 92.75 115 ASP A C 1
ATOM 960 O O . ASP A 1 115 ? -7.423 12.051 9.215 1.00 92.75 115 ASP A O 1
ATOM 964 N N . ILE A 1 116 ? -5.981 10.389 8.769 1.00 90.81 116 ILE A N 1
ATOM 965 C CA . ILE A 1 116 ? -5.341 11.038 7.611 1.00 90.81 116 ILE A CA 1
ATOM 966 C C . ILE A 1 116 ? -5.953 10.624 6.265 1.00 90.81 116 ILE A C 1
ATOM 968 O O . ILE A 1 116 ? -5.439 10.953 5.196 1.00 90.81 116 ILE A O 1
ATOM 972 N N . GLY A 1 117 ? -7.094 9.932 6.304 1.00 90.38 117 GLY A N 1
ATOM 973 C CA . GLY A 1 117 ? -7.891 9.599 5.131 1.00 90.38 117 GLY A CA 1
ATOM 974 C C . GLY A 1 117 ? -7.514 8.291 4.441 1.00 90.38 117 GLY A C 1
ATOM 975 O O . GLY A 1 117 ? -8.039 8.043 3.368 1.00 90.38 117 GLY A O 1
ATOM 976 N N . ILE A 1 118 ? -6.667 7.431 5.003 1.00 93.12 118 ILE A N 1
ATOM 977 C CA . ILE A 1 118 ? -6.436 6.067 4.499 1.00 93.12 118 ILE A CA 1
ATOM 978 C C . ILE A 1 118 ? -7.450 5.138 5.186 1.00 93.12 118 ILE A C 1
ATOM 980 O O . ILE A 1 118 ? -7.220 4.631 6.282 1.00 93.12 118 ILE A O 1
ATOM 984 N N . ARG A 1 119 ? -8.633 4.965 4.583 1.00 90.56 119 ARG A N 1
ATOM 985 C CA . ARG A 1 119 ? -9.802 4.366 5.268 1.00 90.56 119 ARG A CA 1
ATOM 986 C C . ARG A 1 119 ? -10.068 2.910 4.896 1.00 90.56 119 ARG A C 1
ATOM 988 O O . ARG A 1 119 ? -10.513 2.126 5.744 1.00 90.56 119 ARG A O 1
ATOM 995 N N . GLY A 1 120 ? -9.760 2.560 3.654 1.00 90.94 120 GLY A N 1
ATOM 996 C CA . GLY A 1 120 ? -9.848 1.218 3.092 1.00 90.94 120 GLY A CA 1
ATOM 997 C C . GLY A 1 120 ? -8.622 0.916 2.238 1.00 90.94 120 GLY A C 1
ATOM 998 O O . GLY A 1 120 ? -7.888 1.824 1.847 1.00 90.94 120 GLY A O 1
ATOM 999 N N . GLY A 1 121 ? -8.382 -0.362 1.958 1.00 95.12 121 GLY A N 1
ATOM 1000 C CA . GLY A 1 121 ? -7.228 -0.753 1.163 1.00 95.12 121 GLY A CA 1
ATOM 1001 C C . GLY A 1 121 ? -7.087 -2.248 0.940 1.00 95.12 121 GLY A C 1
ATOM 1002 O O . GLY A 1 121 ? -7.819 -3.079 1.494 1.00 95.12 121 GLY A O 1
ATOM 1003 N N . ALA A 1 122 ? -6.137 -2.578 0.079 1.00 96.69 122 ALA A N 1
ATOM 1004 C CA . ALA A 1 122 ? -5.740 -3.929 -0.250 1.00 96.69 122 ALA A CA 1
ATOM 1005 C C . ALA A 1 122 ? -4.230 -3.996 -0.422 1.00 96.69 122 ALA A C 1
ATOM 1007 O O . ALA A 1 122 ? -3.591 -3.019 -0.809 1.00 96.69 122 ALA A O 1
ATOM 1008 N N . THR A 1 123 ? -3.677 -5.179 -0.193 1.00 97.00 123 THR A N 1
ATOM 1009 C CA . THR A 1 123 ? -2.246 -5.423 -0.345 1.00 97.00 123 THR A CA 1
ATOM 1010 C C . THR A 1 123 ? -2.008 -6.667 -1.174 1.00 97.00 123 THR A C 1
ATOM 1012 O O . THR A 1 123 ? -2.637 -7.708 -0.968 1.00 97.00 123 THR A O 1
ATOM 1015 N N . VAL A 1 124 ? -1.070 -6.548 -2.106 1.00 95.81 124 VAL A N 1
ATOM 1016 C CA . VAL A 1 124 ? -0.417 -7.635 -2.819 1.00 95.81 124 VAL A CA 1
ATOM 1017 C C . VAL A 1 124 ? 0.918 -7.920 -2.118 1.00 95.81 124 VAL A C 1
ATOM 1019 O O . VAL A 1 124 ? 1.818 -7.078 -2.146 1.00 95.81 124 VAL A O 1
ATOM 1022 N N . PRO A 1 125 ? 1.072 -9.083 -1.468 1.00 94.69 125 PRO A N 1
ATOM 1023 C CA . PRO A 1 125 ? 2.374 -9.545 -1.001 1.00 94.69 125 PRO A CA 1
ATOM 1024 C C . PRO A 1 125 ? 3.258 -9.931 -2.185 1.00 94.69 125 PRO A C 1
ATOM 1026 O O . PRO A 1 125 ? 2.791 -10.621 -3.090 1.00 94.69 125 PRO A O 1
ATOM 1029 N N . ILE A 1 126 ? 4.535 -9.565 -2.132 1.00 91.19 126 ILE A N 1
ATOM 1030 C CA . ILE A 1 126 ? 5.517 -9.869 -3.172 1.00 91.19 126 ILE A CA 1
ATOM 1031 C C . ILE A 1 126 ? 6.640 -10.701 -2.559 1.00 91.19 126 ILE A C 1
ATOM 1033 O O . ILE A 1 126 ? 7.209 -10.353 -1.518 1.00 91.19 126 ILE A O 1
ATOM 1037 N N . ARG A 1 127 ? 6.959 -11.813 -3.222 1.00 88.25 127 ARG A N 1
ATOM 1038 C CA . ARG A 1 127 ? 8.113 -12.661 -2.920 1.0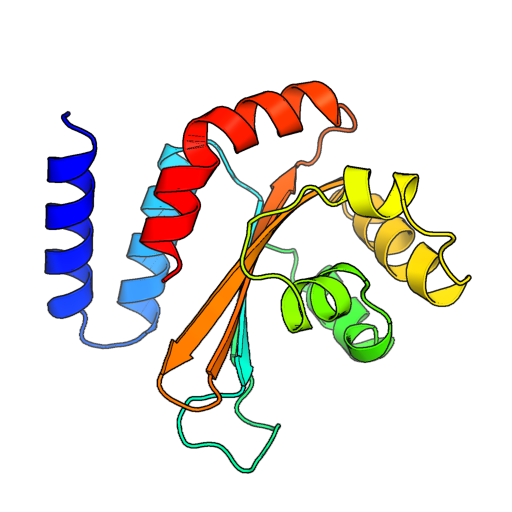0 88.25 127 ARG A CA 1
ATOM 1039 C C . ARG A 1 127 ? 9.061 -12.589 -4.098 1.00 88.25 127 ARG A C 1
ATOM 1041 O O . ARG A 1 127 ? 8.771 -13.157 -5.146 1.00 88.25 127 ARG A O 1
ATOM 1048 N N . GLY A 1 128 ? 10.150 -11.857 -3.916 1.00 81.88 128 GLY A N 1
ATOM 1049 C CA . GLY A 1 128 ? 11.196 -11.776 -4.922 1.00 81.88 128 GLY A CA 1
ATOM 1050 C C . GLY A 1 128 ? 12.167 -12.957 -4.823 1.00 81.88 128 GLY A C 1
ATOM 1051 O O . GLY A 1 128 ? 12.012 -13.834 -3.967 1.00 81.88 128 GLY A O 1
ATOM 1052 N N . PRO A 1 129 ? 13.197 -12.977 -5.679 1.00 80.38 129 PRO A N 1
ATOM 1053 C CA . PRO A 1 129 ? 14.288 -13.937 -5.583 1.00 80.38 129 PRO A CA 1
ATOM 1054 C C . PRO A 1 129 ? 14.969 -13.917 -4.202 1.00 80.38 129 PRO A C 1
ATOM 1056 O O . PRO A 1 129 ? 15.093 -12.872 -3.562 1.00 80.38 129 PRO A O 1
ATOM 1059 N N . GLY A 1 130 ? 15.448 -15.078 -3.750 1.00 82.94 130 GLY A N 1
ATOM 1060 C CA . GLY A 1 130 ? 16.156 -15.201 -2.472 1.00 82.94 130 GLY A CA 1
ATOM 1061 C C . GLY A 1 130 ? 15.251 -14.929 -1.267 1.00 82.94 130 GLY A C 1
ATOM 1062 O O . GLY A 1 130 ? 14.211 -15.567 -1.110 1.00 82.94 130 GLY A O 1
ATOM 1063 N N . MET A 1 131 ? 15.671 -14.005 -0.397 1.00 81.25 131 MET A N 1
ATOM 1064 C CA . MET A 1 131 ? 14.919 -13.608 0.803 1.00 81.25 131 MET A CA 1
ATOM 1065 C C . MET A 1 131 ? 14.048 -12.366 0.586 1.00 81.25 131 MET A C 1
ATOM 1067 O O . MET A 1 131 ? 13.481 -11.850 1.550 1.00 81.25 131 MET A O 1
ATOM 1071 N N . ALA A 1 132 ? 13.933 -11.880 -0.653 1.00 84.56 132 ALA A N 1
ATOM 1072 C CA . ALA A 1 132 ? 13.265 -10.620 -0.916 1.00 84.56 132 ALA A CA 1
ATOM 1073 C C . ALA A 1 132 ? 11.771 -10.675 -0.559 1.00 84.56 132 ALA A C 1
ATOM 1075 O O . ALA A 1 132 ? 11.016 -11.526 -1.045 1.00 84.56 132 ALA A O 1
ATOM 1076 N N . VAL A 1 133 ? 11.330 -9.728 0.270 1.00 87.44 133 VAL A N 1
ATOM 1077 C CA . VAL A 1 133 ? 9.921 -9.561 0.635 1.00 87.44 133 VAL A CA 1
ATOM 1078 C C . VAL A 1 133 ? 9.536 -8.107 0.448 1.00 87.44 133 VAL A C 1
ATOM 1080 O O . VAL A 1 133 ? 10.150 -7.214 1.033 1.00 87.44 133 VAL A O 1
ATOM 1083 N N . ALA A 1 134 ? 8.481 -7.883 -0.326 1.00 90.50 134 ALA A N 1
ATOM 1084 C CA . ALA A 1 134 ? 7.892 -6.569 -0.500 1.00 90.50 134 ALA A CA 1
ATOM 1085 C C . ALA A 1 134 ? 6.372 -6.617 -0.326 1.00 90.50 134 ALA A C 1
ATOM 1087 O O . ALA A 1 134 ? 5.739 -7.677 -0.338 1.00 90.50 134 ALA A O 1
ATOM 1088 N N . THR A 1 135 ? 5.784 -5.446 -0.139 1.00 94.38 135 THR A N 1
ATOM 1089 C CA . THR A 1 135 ? 4.340 -5.249 -0.200 1.00 94.38 135 THR A CA 1
ATOM 1090 C C . THR A 1 135 ? 4.034 -4.183 -1.226 1.00 94.38 135 THR A C 1
ATOM 1092 O O . THR A 1 135 ? 4.730 -3.175 -1.306 1.00 94.38 135 THR A O 1
ATOM 1095 N N . PHE A 1 136 ? 2.970 -4.395 -1.984 1.00 95.12 136 PHE A N 1
ATOM 1096 C CA . PHE A 1 136 ? 2.368 -3.354 -2.789 1.00 95.12 136 PHE A CA 1
ATOM 1097 C C . PHE A 1 136 ? 0.931 -3.161 -2.328 1.00 95.12 136 PHE A C 1
ATOM 1099 O O . PHE A 1 136 ? 0.127 -4.090 -2.388 1.00 95.12 136 PHE A O 1
ATOM 1106 N N . SER A 1 137 ? 0.613 -1.978 -1.818 1.00 96.19 137 SER A N 1
ATOM 1107 C CA . SER A 1 137 ? -0.713 -1.666 -1.302 1.00 96.19 137 SER A CA 1
ATOM 1108 C C . SER A 1 137 ? -1.351 -0.532 -2.080 1.00 96.19 137 SER A C 1
ATOM 1110 O O . SER A 1 137 ? -0.683 0.428 -2.448 1.00 96.19 137 SER A O 1
ATOM 1112 N N . VAL A 1 138 ? -2.659 -0.642 -2.278 1.00 96.31 138 VAL A N 1
ATOM 1113 C CA . VAL A 1 138 ? -3.523 0.425 -2.788 1.00 96.31 138 VAL A CA 1
ATOM 1114 C C . VAL A 1 138 ? -4.583 0.729 -1.739 1.00 96.31 138 VAL A C 1
ATOM 1116 O O . VAL A 1 138 ? -5.056 -0.180 -1.052 1.00 96.31 138 VAL A O 1
ATOM 1119 N N . ALA A 1 139 ? -4.948 1.996 -1.604 1.00 95.00 139 ALA A N 1
ATOM 1120 C CA . ALA A 1 139 ? -5.874 2.468 -0.585 1.00 95.00 139 ALA A CA 1
ATOM 1121 C C . ALA A 1 139 ? -6.922 3.428 -1.159 1.00 95.00 139 ALA A C 1
ATOM 1123 O O . ALA A 1 139 ? -6.808 3.895 -2.293 1.00 95.00 139 ALA A O 1
ATOM 1124 N N . SER A 1 140 ? -7.952 3.698 -0.360 1.00 91.38 140 SER A N 1
ATOM 1125 C CA . SER A 1 140 ? -9.025 4.637 -0.681 1.00 91.38 140 SER A CA 1
ATOM 1126 C C . SER A 1 140 ? -9.300 5.596 0.474 1.00 91.38 140 SER A C 1
ATOM 1128 O O . SER A 1 140 ? -9.165 5.241 1.652 1.00 91.38 140 SER A O 1
ATOM 1130 N N . HIS A 1 141 ? -9.716 6.807 0.099 1.00 88.88 141 HIS A N 1
ATOM 1131 C CA . HIS A 1 141 ? -10.275 7.807 1.004 1.00 88.88 141 HIS A CA 1
ATOM 1132 C C . HIS A 1 141 ? -11.716 7.507 1.417 1.00 88.88 141 HIS A C 1
ATOM 1134 O O . HIS A 1 141 ? -12.220 8.099 2.370 1.00 88.88 141 HIS A O 1
ATOM 1140 N N . GLU A 1 142 ? -12.380 6.600 0.713 1.00 82.50 142 GLU A N 1
ATOM 1141 C CA . GLU A 1 142 ? -13.783 6.279 0.923 1.00 82.50 142 GLU A CA 1
ATOM 1142 C C . GLU A 1 142 ? -13.955 5.237 2.030 1.00 82.50 142 GLU A C 1
ATOM 1144 O O . GLU A 1 142 ? -13.105 4.373 2.254 1.00 82.50 142 GLU A O 1
ATOM 1149 N N . GLU A 1 143 ? -15.072 5.331 2.750 1.00 75.12 143 GLU A N 1
ATOM 1150 C CA . GLU A 1 143 ? -15.440 4.352 3.780 1.00 75.12 143 GLU A CA 1
ATOM 1151 C C . GLU A 1 143 ? -16.133 3.112 3.209 1.00 75.12 143 GLU A C 1
ATOM 1153 O O . GLU A 1 143 ? -16.299 2.126 3.931 1.00 75.12 143 GLU A O 1
ATOM 1158 N N . ASP A 1 144 ? -16.531 3.152 1.935 1.00 81.44 144 ASP A N 1
ATOM 1159 C CA . ASP A 1 144 ? -17.207 2.042 1.278 1.00 81.44 144 ASP A CA 1
ATOM 1160 C C . ASP A 1 144 ? -16.208 0.926 0.930 1.00 81.44 144 ASP A C 1
ATOM 1162 O O . ASP A 1 144 ? -15.606 0.861 -0.145 1.00 81.44 144 ASP A O 1
ATOM 1166 N N . ASP A 1 145 ? -16.031 0.018 1.892 1.00 84.38 145 ASP A N 1
ATOM 1167 C CA . ASP A 1 145 ? -15.218 -1.187 1.737 1.00 84.38 145 ASP A CA 1
ATOM 1168 C C . ASP A 1 145 ? -15.726 -2.085 0.580 1.00 84.38 145 ASP A C 1
ATOM 1170 O O . ASP A 1 145 ? -14.951 -2.904 0.079 1.00 84.38 145 ASP A O 1
ATOM 1174 N N . GLU A 1 146 ? -16.997 -1.993 0.161 1.00 89.50 146 GLU A N 1
ATOM 1175 C CA . GLU A 1 146 ? -17.570 -2.826 -0.901 1.00 89.50 146 GLU A CA 1
ATOM 1176 C C . GLU A 1 146 ? -17.260 -2.273 -2.293 1.00 89.50 146 GLU A C 1
ATOM 1178 O O . GLU A 1 146 ? -16.763 -3.031 -3.133 1.00 89.50 146 GLU A O 1
ATOM 1183 N N . GLU A 1 147 ? -17.477 -0.978 -2.526 1.00 90.38 147 GLU A N 1
ATOM 1184 C CA . GLU A 1 147 ? -17.097 -0.313 -3.778 1.00 90.38 147 GLU A CA 1
ATOM 1185 C C . GLU A 1 147 ? -15.596 -0.480 -4.038 1.00 90.38 147 GLU A C 1
ATOM 1187 O O . GLU A 1 147 ? -15.188 -0.995 -5.089 1.00 90.38 147 GLU A O 1
ATOM 1192 N N . PHE A 1 148 ? -14.770 -0.182 -3.030 1.00 93.31 148 PHE A N 1
ATOM 1193 C CA . PHE A 1 148 ? -13.332 -0.398 -3.120 1.00 93.31 148 PHE A CA 1
ATOM 1194 C C . PHE A 1 148 ? -12.993 -1.868 -3.400 1.00 93.31 148 PHE A C 1
ATOM 1196 O O . PHE A 1 148 ? -12.154 -2.167 -4.252 1.00 93.31 148 PHE A O 1
ATOM 1203 N N . ALA A 1 149 ? -13.650 -2.821 -2.730 1.00 94.00 149 ALA A N 1
ATOM 1204 C CA . ALA A 1 149 ? -13.399 -4.240 -2.969 1.00 94.00 149 ALA A CA 1
ATOM 1205 C C . ALA A 1 149 ? -13.767 -4.674 -4.393 1.00 94.00 149 ALA A C 1
ATOM 1207 O O . ALA A 1 149 ? -13.070 -5.517 -4.965 1.00 94.00 149 ALA A O 1
ATOM 1208 N N . GLN A 1 150 ? -14.843 -4.142 -4.975 1.00 94.38 150 GLN A N 1
ATOM 1209 C CA . GLN A 1 150 ? -15.227 -4.419 -6.360 1.00 94.38 150 GLN A CA 1
ATOM 1210 C C . GLN A 1 150 ? -14.194 -3.850 -7.338 1.00 94.38 150 GLN A C 1
ATOM 1212 O O . GLN A 1 150 ? -13.738 -4.563 -8.240 1.00 94.38 150 GLN A O 1
ATOM 1217 N N . HIS A 1 151 ? -13.763 -2.608 -7.116 1.00 94.62 151 HIS A N 1
ATOM 1218 C CA . HIS A 1 151 ? -12.730 -1.954 -7.914 1.00 94.62 151 HIS A CA 1
ATOM 1219 C C . HIS A 1 151 ? -11.393 -2.699 -7.825 1.00 94.62 151 HIS A C 1
ATOM 1221 O O . HIS A 1 151 ? -10.806 -3.061 -8.849 1.00 94.62 151 HIS A O 1
ATOM 1227 N N . PHE A 1 152 ? -10.957 -3.050 -6.617 1.00 95.19 152 PHE A N 1
ATOM 1228 C CA . PHE A 1 152 ? -9.765 -3.861 -6.405 1.00 95.19 152 PHE A CA 1
ATOM 1229 C C . PHE A 1 152 ? -9.868 -5.220 -7.102 1.00 95.19 152 PHE A C 1
ATOM 1231 O O . PHE A 1 152 ? -8.958 -5.603 -7.835 1.00 95.19 152 PHE A O 1
ATOM 1238 N N . LYS A 1 153 ? -10.985 -5.946 -6.955 1.00 94.38 153 LYS A N 1
ATOM 1239 C CA . LYS A 1 153 ? -11.182 -7.256 -7.604 1.00 94.38 153 LYS A CA 1
ATOM 1240 C C . LYS A 1 153 ? -11.072 -7.186 -9.123 1.00 94.38 153 LYS A C 1
ATOM 1242 O O . LYS A 1 153 ? -10.558 -8.135 -9.713 1.00 94.38 153 LYS A O 1
ATOM 1247 N N . ARG A 1 154 ? -11.522 -6.088 -9.735 1.00 94.31 154 ARG A N 1
ATOM 1248 C CA . ARG A 1 154 ? -11.425 -5.867 -11.182 1.00 94.31 154 ARG A CA 1
ATOM 1249 C C . ARG A 1 154 ? -9.976 -5.836 -11.667 1.00 94.31 154 ARG A C 1
ATOM 1251 O O . ARG A 1 154 ? -9.702 -6.433 -12.700 1.00 94.31 154 ARG A O 1
ATOM 1258 N N . TYR A 1 155 ? -9.075 -5.194 -10.919 1.00 93.25 155 TYR A N 1
ATOM 1259 C CA . TYR A 1 155 ? -7.682 -4.984 -11.337 1.00 93.25 155 TYR A CA 1
ATOM 1260 C C . TYR A 1 155 ? -6.650 -5.839 -10.584 1.00 93.25 155 TYR A C 1
ATOM 1262 O O . TYR A 1 155 ? -5.462 -5.792 -10.896 1.00 93.25 155 TYR A O 1
ATOM 1270 N N . ARG A 1 156 ? -7.064 -6.652 -9.600 1.00 90.75 156 ARG A N 1
ATOM 1271 C CA . ARG A 1 156 ? -6.153 -7.380 -8.691 1.00 90.75 156 ARG A CA 1
ATOM 1272 C C . ARG A 1 156 ? -5.097 -8.228 -9.401 1.00 90.75 156 ARG A C 1
ATOM 1274 O O . ARG A 1 156 ? -4.006 -8.394 -8.875 1.00 90.75 156 ARG A O 1
ATOM 1281 N N . HIS A 1 157 ? -5.434 -8.804 -10.556 1.00 89.56 157 HIS A N 1
ATOM 1282 C CA . HIS A 1 157 ? -4.522 -9.663 -11.309 1.00 89.56 157 HIS A CA 1
ATOM 1283 C C . HIS A 1 157 ? -3.448 -8.834 -12.009 1.00 89.56 157 HIS A C 1
ATOM 1285 O O . HIS A 1 157 ? -2.279 -9.199 -11.967 1.00 89.56 157 HIS A O 1
ATOM 1291 N N . GLU A 1 158 ? -3.818 -7.689 -12.581 1.00 89.38 158 GLU A N 1
ATOM 1292 C CA . GLU A 1 158 ? -2.848 -6.786 -13.197 1.00 89.38 158 GLU A CA 1
ATOM 1293 C C . GLU A 1 158 ? -1.994 -6.095 -12.140 1.00 89.38 158 GLU A C 1
ATOM 1295 O O . GLU A 1 158 ? -0.792 -6.005 -12.326 1.00 89.38 158 GLU A O 1
ATOM 1300 N N . LEU A 1 159 ? -2.577 -5.671 -11.012 1.00 89.81 159 LEU A N 1
ATOM 1301 C CA . LEU A 1 159 ? -1.806 -5.127 -9.888 1.00 89.81 159 LEU A CA 1
ATOM 1302 C C . LEU A 1 159 ? -0.806 -6.148 -9.341 1.00 89.81 159 LEU A C 1
ATOM 1304 O O . LEU A 1 159 ? 0.279 -5.764 -8.931 1.00 89.81 159 LEU A O 1
ATOM 1308 N N . HIS A 1 160 ? -1.153 -7.439 -9.351 1.00 88.06 160 HIS A N 1
ATOM 1309 C CA . HIS A 1 160 ? -0.211 -8.485 -8.973 1.00 88.06 160 HIS A CA 1
ATOM 1310 C C . HIS A 1 160 ? 0.936 -8.592 -9.976 1.00 88.06 160 HIS A C 1
ATOM 1312 O O . HIS A 1 160 ? 2.082 -8.560 -9.559 1.00 88.06 160 HIS A O 1
ATOM 1318 N N . MET A 1 161 ? 0.640 -8.656 -11.278 1.00 87.25 161 MET A N 1
ATOM 1319 C CA . MET A 1 161 ? 1.677 -8.739 -12.316 1.00 87.25 161 MET A CA 1
ATOM 1320 C C . MET A 1 161 ? 2.565 -7.491 -12.390 1.00 87.25 161 MET A C 1
ATOM 1322 O O . MET A 1 161 ? 3.731 -7.606 -12.724 1.00 87.25 161 MET A O 1
ATOM 1326 N N . LEU A 1 162 ? 2.029 -6.303 -12.096 1.00 86.50 162 LEU A N 1
ATOM 1327 C CA . LEU A 1 162 ? 2.805 -5.057 -12.070 1.00 86.50 162 LEU A CA 1
ATOM 1328 C C . LEU A 1 162 ? 3.752 -4.965 -10.869 1.00 86.50 162 LEU A C 1
ATOM 1330 O O . LEU A 1 162 ? 4.689 -4.173 -10.894 1.00 86.50 162 LEU A O 1
ATOM 1334 N N . ALA A 1 163 ? 3.460 -5.706 -9.802 1.00 80.88 163 ALA A N 1
ATOM 1335 C CA . ALA A 1 163 ? 4.159 -5.607 -8.529 1.00 80.88 163 ALA A CA 1
ATOM 1336 C C . ALA A 1 163 ? 5.243 -6.685 -8.335 1.00 80.88 163 ALA A C 1
ATOM 1338 O O . ALA A 1 163 ? 6.006 -6.588 -7.375 1.00 80.88 163 ALA A O 1
ATOM 1339 N N . THR A 1 164 ? 5.285 -7.708 -9.194 1.00 72.81 164 THR A N 1
ATOM 1340 C CA . THR A 1 164 ? 6.214 -8.855 -9.144 1.00 72.81 164 THR A CA 1
ATOM 1341 C C . THR A 1 164 ? 7.212 -8.812 -10.281 1.00 72.81 164 THR A C 1
ATOM 1343 O O . THR A 1 164 ? 8.403 -9.067 -10.007 1.00 72.81 164 THR A O 1
#

Secondary structure (DSSP, 8-state):
--HHHHHHHHHHHHTT-SSHHHHHHHHHHHHHHTT--EEEEEEEE-TT-S-TT--EEEE-S-HHHHHHHHHTT-GGG-HHHHHHTT-SS-EEHHHHHHHS---HHHHHHHHHHHHTT--EEEEEEEE-STT-EEEEEEEES-S-HHHHHHHHHHHHHHHHHHH-

Radius of gyration: 15.74 Å; Cα contacts (8 Å, |Δi|>4): 219; chains: 1; bounding box: 39×29×47 Å

pLDDT: mean 89.27, std 8.63, range [54.09, 97.0]

Solvent-accessible surface area (backbone atoms only — not comparable to full-atom values): 9248 Å² total; per-residue (Å²): 129,61,70,66,61,53,47,52,55,49,51,59,49,47,76,67,42,90,49,72,67,55,41,48,54,53,51,48,53,57,42,44,75,73,70,41,82,33,38,37,40,35,37,55,35,44,54,86,59,94,56,80,80,69,49,47,74,53,64,62,63,57,67,68,56,58,52,47,43,60,73,69,58,36,71,92,43,33,62,68,55,60,46,37,76,76,37,85,58,67,47,50,51,66,55,48,65,73,74,45,89,69,51,73,66,37,44,45,57,53,53,59,37,34,76,78,38,47,55,34,40,35,39,33,31,33,76,50,66,81,65,14,34,32,40,38,34,43,37,34,72,50,83,54,61,61,63,51,49,53,56,45,64,74,44,47,67,58,56,45,64,76,65,106